Protein AF-A0A2E4PEF7-F1 (afdb_monomer_lite)

Sequence (106 aa):
MSSRTRKRKIFVLIFAGFYLLKIITAWASYLQNSYNLNNPLIPASLLDGIRDYTIFITGISVIAIVLALLYIITKRFFWLIAVLLVVTFIVLALKGNDIQYYYTRI

pLDDT: mean 81.66, std 11.47, range [47.28, 93.38]

Structure (mmCIF, N/CA/C/O backbone):
data_AF-A0A2E4PEF7-F1
#
_entry.id   AF-A0A2E4PEF7-F1
#
loop_
_atom_site.group_PDB
_atom_site.id
_atom_site.type_symbol
_atom_site.label_atom_id
_atom_site.label_alt_id
_atom_site.label_comp_id
_atom_site.label_asym_id
_atom_site.label_entity_id
_atom_site.label_seq_id
_atom_site.pdbx_PDB_ins_code
_atom_site.Cartn_x
_atom_site.Cartn_y
_atom_site.Cartn_z
_atom_site.occupancy
_atom_site.B_iso_or_equiv
_atom_site.auth_seq_id
_atom_site.auth_comp_id
_atom_site.auth_asym_id
_atom_site.auth_atom_id
_atom_site.pdbx_PDB_model_num
ATOM 1 N N . MET A 1 1 ? -12.876 6.950 25.459 1.00 60.22 1 MET A N 1
ATOM 2 C CA . MET A 1 1 ? -12.826 6.108 24.232 1.00 60.22 1 MET A CA 1
ATOM 3 C C . MET A 1 1 ? -12.669 4.652 24.653 1.00 60.22 1 MET A C 1
ATOM 5 O O . MET A 1 1 ? -11.763 4.383 25.428 1.00 60.22 1 MET A O 1
ATOM 9 N N . SER A 1 2 ? -13.548 3.735 24.223 1.00 74.38 2 SER A N 1
ATOM 10 C CA . SER A 1 2 ? -13.514 2.345 24.720 1.00 74.38 2 SER A CA 1
ATOM 11 C C . SER A 1 2 ? -12.243 1.602 24.281 1.00 74.38 2 SER A C 1
ATOM 13 O O . SER A 1 2 ? -11.695 1.873 23.204 1.00 74.38 2 SER A O 1
ATOM 15 N N . SER A 1 3 ? -11.775 0.649 25.098 1.00 81.12 3 SER A N 1
ATOM 16 C CA . SER A 1 3 ? -10.559 -0.132 24.808 1.00 81.12 3 SER A CA 1
ATOM 17 C C . SER A 1 3 ? -10.658 -0.880 23.469 1.00 81.12 3 SER A C 1
ATOM 19 O O . SER A 1 3 ? -9.680 -0.959 22.725 1.00 81.12 3 SER A O 1
ATOM 21 N N . ARG A 1 4 ? -11.863 -1.336 23.097 1.00 83.19 4 ARG A N 1
ATOM 22 C CA . ARG A 1 4 ? -12.158 -2.003 21.818 1.00 83.19 4 ARG A CA 1
ATOM 23 C C . ARG A 1 4 ? -11.902 -1.086 20.618 1.00 83.19 4 ARG A C 1
ATOM 25 O O . ARG A 1 4 ? -11.273 -1.513 19.653 1.00 83.19 4 ARG A O 1
ATOM 32 N N . THR A 1 5 ? -12.335 0.174 20.672 1.00 84.38 5 THR A N 1
ATOM 33 C CA . THR A 1 5 ? -12.116 1.139 19.577 1.00 84.38 5 THR A CA 1
ATOM 34 C C . THR A 1 5 ? -10.642 1.521 19.447 1.00 84.38 5 THR A C 1
ATOM 36 O O . THR A 1 5 ? -10.158 1.710 18.333 1.00 84.38 5 THR A O 1
ATOM 39 N N . ARG A 1 6 ? -9.902 1.583 20.564 1.00 86.31 6 ARG A N 1
ATOM 40 C CA . ARG A 1 6 ? -8.447 1.812 20.544 1.00 86.31 6 ARG A CA 1
ATOM 41 C C . ARG A 1 6 ? -7.713 0.666 19.836 1.00 86.31 6 ARG A C 1
ATOM 43 O O . ARG A 1 6 ? -6.951 0.935 18.913 1.00 86.31 6 ARG A O 1
ATOM 50 N N . LYS A 1 7 ? -8.007 -0.592 20.192 1.00 89.06 7 LYS A N 1
ATOM 51 C CA . LYS A 1 7 ? -7.415 -1.785 19.551 1.00 89.06 7 LYS A CA 1
ATOM 52 C C . LYS A 1 7 ? -7.661 -1.817 18.036 1.00 89.06 7 LYS A C 1
ATOM 54 O O . LYS A 1 7 ? -6.733 -2.028 17.266 1.00 89.06 7 LYS A O 1
ATOM 59 N N . ARG A 1 8 ? -8.895 -1.537 17.600 1.00 89.38 8 ARG A N 1
ATOM 60 C CA . ARG A 1 8 ? -9.262 -1.512 16.172 1.00 89.38 8 ARG A CA 1
ATOM 61 C C . ARG A 1 8 ? -8.535 -0.425 15.376 1.00 89.38 8 ARG A C 1
ATOM 63 O O . ARG A 1 8 ? -8.117 -0.674 14.254 1.00 89.38 8 ARG A O 1
ATOM 70 N N . LYS A 1 9 ? -8.358 0.769 15.950 1.00 87.19 9 LYS A N 1
ATOM 71 C CA . LYS A 1 9 ? -7.579 1.836 15.303 1.00 87.19 9 LYS A CA 1
ATOM 72 C C . LYS A 1 9 ? -6.105 1.475 15.157 1.00 87.19 9 LYS A C 1
ATOM 74 O O . LYS A 1 9 ? -5.545 1.720 14.099 1.00 87.19 9 LYS A O 1
ATOM 79 N N . ILE A 1 10 ? -5.509 0.879 16.191 1.00 90.50 10 ILE A N 1
ATOM 80 C CA . ILE A 1 10 ? -4.117 0.410 16.146 1.00 90.50 10 ILE A CA 1
ATOM 81 C C . ILE A 1 10 ? -3.946 -0.626 15.031 1.00 90.50 10 ILE A C 1
ATOM 83 O O . ILE A 1 10 ? -3.039 -0.491 14.223 1.00 90.50 10 ILE A O 1
ATOM 87 N N . PHE A 1 11 ? -4.857 -1.598 14.932 1.00 89.94 11 PHE A N 1
ATOM 88 C CA . PHE A 1 11 ? -4.848 -2.588 13.851 1.00 89.94 11 PHE A CA 1
ATOM 89 C C . PHE A 1 11 ? -4.826 -1.934 12.460 1.00 89.94 11 PHE A C 1
ATOM 91 O O . PHE A 1 11 ? -3.970 -2.248 11.639 1.00 89.94 11 PHE A O 1
ATOM 98 N N . VAL A 1 12 ? -5.733 -0.986 12.210 1.00 90.75 12 VAL A N 1
ATOM 99 C CA . VAL A 1 12 ? -5.827 -0.308 10.909 1.00 90.75 12 VAL A CA 1
ATOM 100 C C . VAL A 1 12 ? -4.599 0.563 10.620 1.00 90.75 12 VAL A C 1
ATOM 102 O O . VAL A 1 12 ? -4.131 0.596 9.486 1.00 90.75 12 VAL A O 1
ATOM 105 N N . LEU A 1 13 ? -4.036 1.220 11.639 1.00 90.31 13 LEU A N 1
ATOM 106 C CA . LEU A 1 13 ? -2.793 1.989 11.511 1.00 90.31 13 LEU A CA 1
ATOM 107 C C . LEU A 1 13 ? -1.592 1.102 11.170 1.00 90.31 13 LEU A C 1
ATOM 109 O O . LEU A 1 13 ? -0.793 1.475 10.317 1.00 90.31 13 LEU A O 1
ATOM 113 N N . ILE A 1 14 ? -1.484 -0.074 11.792 1.00 92.50 14 ILE A N 1
ATOM 114 C CA . ILE A 1 14 ? -0.428 -1.047 11.481 1.00 92.50 14 ILE A CA 1
ATOM 115 C C . ILE A 1 14 ? -0.538 -1.491 10.019 1.00 92.50 14 ILE A C 1
ATOM 117 O O . ILE A 1 14 ? 0.457 -1.479 9.299 1.00 92.50 14 ILE A O 1
ATOM 121 N N . PHE A 1 15 ? -1.748 -1.817 9.553 1.00 90.69 15 PHE A N 1
ATOM 122 C CA . PHE A 1 15 ? -1.972 -2.175 8.150 1.00 90.69 15 PHE A CA 1
ATOM 123 C C . PHE A 1 15 ? -1.603 -1.037 7.195 1.00 90.69 15 PHE A C 1
ATOM 125 O O . PHE A 1 15 ? -0.899 -1.276 6.217 1.00 90.69 15 PHE A O 1
ATOM 132 N N . ALA A 1 16 ? -2.009 0.200 7.488 1.00 91.06 16 ALA A N 1
ATOM 133 C CA . ALA A 1 16 ? -1.609 1.359 6.692 1.00 91.06 16 ALA A CA 1
ATOM 134 C C . ALA A 1 16 ? -0.079 1.514 6.635 1.00 91.06 16 ALA A C 1
ATOM 136 O O . ALA A 1 16 ? 0.468 1.749 5.561 1.00 91.06 16 ALA A O 1
ATOM 137 N N . GLY A 1 17 ? 0.613 1.307 7.762 1.00 90.44 17 GLY A N 1
ATOM 138 C CA . GLY A 1 17 ? 2.076 1.301 7.825 1.00 90.44 17 GLY A CA 1
ATOM 139 C C . GLY A 1 17 ? 2.709 0.232 6.930 1.00 90.44 17 GLY A C 1
ATOM 140 O O . GLY A 1 17 ? 3.641 0.535 6.189 1.00 90.44 17 GLY A O 1
ATOM 141 N N . PHE A 1 18 ? 2.168 -0.991 6.923 1.00 91.88 18 PHE A N 1
ATOM 142 C CA . PHE A 1 18 ? 2.630 -2.052 6.021 1.00 91.88 18 PHE A CA 1
ATOM 143 C C . PHE A 1 18 ? 2.456 -1.692 4.542 1.00 91.88 18 PHE A C 1
ATOM 145 O O . PHE A 1 18 ? 3.369 -1.918 3.747 1.00 91.88 18 PHE A O 1
ATOM 152 N N . TYR A 1 19 ? 1.317 -1.110 4.161 1.00 92.31 19 TYR A N 1
ATOM 153 C CA . TYR A 1 19 ? 1.094 -0.663 2.782 1.00 92.31 19 TYR A CA 1
ATOM 154 C C . TYR A 1 19 ? 2.037 0.469 2.379 1.00 92.31 19 TYR A C 1
ATOM 156 O O . TYR A 1 19 ? 2.544 0.479 1.260 1.00 92.31 19 TYR A O 1
ATOM 164 N N . LEU A 1 20 ? 2.334 1.382 3.300 1.00 91.81 20 LEU A N 1
ATOM 165 C CA . LEU A 1 20 ? 3.276 2.469 3.058 1.00 91.81 20 LEU A CA 1
ATOM 166 C C . LEU A 1 20 ? 4.708 1.938 2.868 1.00 91.81 20 LEU A C 1
ATOM 168 O O . LEU A 1 20 ? 5.391 2.324 1.922 1.00 91.81 20 LEU A O 1
ATOM 172 N N . LEU A 1 21 ? 5.122 0.965 3.687 1.00 91.12 21 LEU A N 1
ATOM 173 C CA . LEU A 1 21 ? 6.372 0.215 3.503 1.00 91.12 21 LEU A CA 1
ATOM 174 C C . LEU A 1 21 ? 6.426 -0.515 2.151 1.00 91.12 21 LEU A C 1
ATOM 176 O O . LEU A 1 21 ? 7.470 -0.507 1.498 1.00 91.12 21 LEU A O 1
ATOM 180 N N . LYS A 1 22 ? 5.317 -1.109 1.690 1.00 87.44 22 LYS A N 1
ATOM 181 C CA . LYS A 1 22 ? 5.252 -1.743 0.360 1.00 87.44 22 LYS A CA 1
ATOM 182 C C . LYS A 1 22 ? 5.474 -0.753 -0.781 1.00 87.44 22 LYS A C 1
ATOM 184 O O . LYS A 1 22 ? 6.187 -1.085 -1.721 1.00 87.44 22 LYS A O 1
ATOM 189 N N . ILE A 1 23 ? 4.914 0.453 -0.694 1.00 89.69 23 ILE A N 1
ATOM 190 C CA . ILE A 1 23 ? 5.149 1.501 -1.699 1.00 89.69 23 ILE A CA 1
ATOM 191 C C . ILE A 1 23 ? 6.634 1.871 -1.724 1.00 89.69 23 ILE A C 1
ATOM 193 O O . ILE A 1 23 ? 7.254 1.832 -2.784 1.00 89.69 23 ILE A O 1
ATOM 197 N N . ILE A 1 24 ? 7.219 2.174 -0.561 1.00 89.75 24 ILE A N 1
ATOM 198 C CA . ILE A 1 24 ? 8.630 2.579 -0.466 1.00 89.75 24 ILE A CA 1
ATOM 199 C C . ILE A 1 24 ? 9.545 1.492 -1.035 1.00 89.75 24 ILE A C 1
ATOM 201 O O . ILE A 1 24 ? 10.422 1.789 -1.839 1.00 89.75 24 ILE A O 1
ATOM 205 N N . THR A 1 25 ? 9.329 0.234 -0.652 1.00 87.56 25 THR A N 1
ATOM 206 C CA . THR A 1 25 ? 1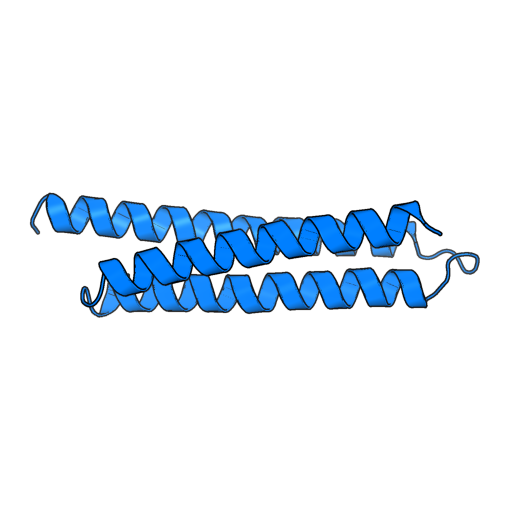0.156 -0.890 -1.119 1.00 87.56 25 THR A CA 1
ATOM 207 C C . THR A 1 25 ? 10.002 -1.151 -2.616 1.00 87.56 25 THR A C 1
ATOM 209 O O . THR A 1 25 ? 11.008 -1.381 -3.286 1.00 87.56 25 THR A O 1
ATOM 212 N N . ALA A 1 26 ? 8.788 -1.053 -3.167 1.00 86.50 26 ALA A N 1
ATOM 213 C CA . ALA A 1 26 ? 8.558 -1.199 -4.604 1.00 86.50 26 ALA A CA 1
ATOM 214 C C . ALA A 1 26 ? 9.280 -0.107 -5.409 1.00 86.50 26 ALA A C 1
ATOM 216 O O . ALA A 1 26 ? 9.998 -0.414 -6.358 1.00 86.50 26 ALA A O 1
ATOM 217 N N . TRP A 1 27 ? 9.165 1.158 -4.993 1.00 86.75 27 TRP A N 1
ATOM 218 C CA . TRP A 1 27 ? 9.841 2.268 -5.668 1.00 86.75 27 TRP A CA 1
ATOM 219 C C . TRP A 1 27 ? 11.357 2.253 -5.477 1.00 86.75 27 TRP A C 1
ATOM 221 O O . TRP A 1 27 ? 12.081 2.520 -6.432 1.00 86.75 27 TRP A O 1
ATOM 231 N N . ALA A 1 28 ? 11.856 1.896 -4.291 1.00 85.06 28 ALA A N 1
ATOM 232 C CA . ALA A 1 28 ? 13.289 1.722 -4.063 1.00 85.06 28 ALA A CA 1
ATOM 233 C C . ALA A 1 28 ? 13.865 0.630 -4.979 1.00 85.06 28 ALA A C 1
ATOM 235 O O . ALA A 1 28 ? 14.903 0.839 -5.605 1.00 85.06 28 ALA A O 1
ATOM 236 N N . SER A 1 29 ? 13.156 -0.496 -5.115 1.00 81.12 29 SER A N 1
ATOM 237 C CA . SER A 1 29 ? 13.544 -1.579 -6.020 1.00 81.12 29 SER A CA 1
ATOM 238 C C . SER A 1 29 ? 13.496 -1.146 -7.487 1.00 81.12 29 SER A C 1
ATOM 240 O O . SER A 1 29 ? 14.448 -1.404 -8.218 1.00 81.12 29 SER A O 1
ATOM 242 N N . TYR A 1 30 ? 12.445 -0.438 -7.916 1.00 82.00 30 TYR A N 1
ATOM 243 C CA . TYR A 1 30 ? 12.362 0.108 -9.273 1.00 82.00 30 TYR A CA 1
ATOM 244 C C . TYR A 1 30 ? 13.510 1.071 -9.572 1.00 82.00 30 TYR A C 1
ATOM 246 O O . TYR A 1 30 ? 14.166 0.920 -10.597 1.00 82.00 30 TYR A O 1
ATOM 254 N N . LEU A 1 31 ? 13.792 2.017 -8.673 1.00 81.94 31 LEU A N 1
ATOM 255 C CA . LEU A 1 31 ? 14.877 2.977 -8.850 1.00 81.94 31 LEU A CA 1
ATOM 256 C C . LEU A 1 31 ? 16.219 2.251 -8.955 1.00 81.94 31 LEU A C 1
ATOM 258 O O . LEU A 1 31 ? 16.916 2.427 -9.951 1.00 81.94 31 LEU A O 1
ATOM 262 N N . GLN A 1 32 ? 16.544 1.369 -8.008 1.00 78.56 32 GLN A N 1
ATOM 263 C CA . GLN A 1 32 ? 17.787 0.595 -8.034 1.00 78.56 32 GLN A CA 1
ATOM 264 C C . GLN A 1 32 ? 17.927 -0.239 -9.317 1.00 78.56 32 GLN A C 1
ATOM 266 O O . GLN A 1 32 ? 18.990 -0.236 -9.939 1.00 78.56 32 GLN A O 1
ATOM 271 N N . ASN A 1 33 ? 16.852 -0.904 -9.746 1.00 72.25 33 ASN A N 1
ATOM 272 C CA . ASN A 1 33 ? 16.835 -1.657 -10.995 1.00 72.25 33 ASN A CA 1
ATOM 273 C C . ASN A 1 33 ? 17.006 -0.728 -12.200 1.00 72.25 33 ASN A C 1
ATOM 275 O O . ASN A 1 33 ? 17.830 -1.008 -13.051 1.00 72.25 33 ASN A O 1
ATOM 279 N N . SER A 1 34 ? 16.319 0.409 -12.266 1.00 69.38 34 SER A N 1
ATOM 280 C CA . SER A 1 34 ? 16.448 1.353 -13.384 1.00 69.38 34 SER A CA 1
ATOM 281 C C . SER A 1 34 ? 17.841 1.979 -13.503 1.00 69.38 34 SER A C 1
ATOM 283 O O . SER A 1 34 ? 18.334 2.139 -14.616 1.00 69.38 34 SER A O 1
ATOM 285 N N . TYR A 1 35 ? 18.517 2.252 -12.382 1.00 66.88 35 TYR A N 1
ATOM 286 C CA . TYR A 1 35 ? 19.902 2.729 -12.387 1.00 66.88 35 TYR A CA 1
ATOM 287 C C . TYR A 1 35 ? 20.885 1.648 -12.856 1.00 66.88 35 TYR A C 1
ATOM 289 O O . TYR A 1 35 ? 21.799 1.950 -13.619 1.00 66.88 35 TYR A O 1
ATOM 297 N N . ASN A 1 36 ? 20.677 0.391 -12.451 1.00 64.31 36 ASN A N 1
ATOM 298 C CA . ASN A 1 36 ? 21.527 -0.737 -12.850 1.00 64.31 36 ASN A CA 1
ATOM 299 C C . ASN A 1 36 ? 21.230 -1.259 -14.268 1.00 64.31 36 ASN A C 1
ATOM 301 O O . ASN A 1 36 ? 22.120 -1.799 -14.921 1.00 64.31 36 ASN A O 1
ATOM 305 N N . LEU A 1 37 ? 19.993 -1.110 -14.749 1.00 58.69 37 LEU A N 1
ATOM 306 C CA . LEU A 1 37 ? 19.525 -1.598 -16.050 1.00 58.69 37 LEU A CA 1
ATOM 307 C C . LEU A 1 37 ? 19.648 -0.545 -17.160 1.00 58.69 37 LEU A C 1
ATOM 309 O O . LEU A 1 37 ? 19.166 -0.769 -18.268 1.00 58.69 37 LEU A O 1
ATOM 313 N N . ASN A 1 38 ? 20.317 0.582 -16.898 1.00 59.59 38 ASN A N 1
ATOM 314 C CA . ASN A 1 38 ? 20.605 1.628 -17.883 1.00 59.59 38 ASN A CA 1
ATOM 315 C C . ASN A 1 38 ? 2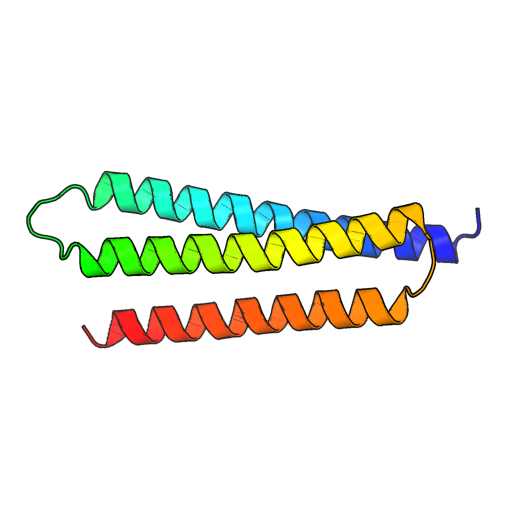1.735 1.192 -18.844 1.00 59.59 38 ASN A C 1
ATOM 317 O O . ASN A 1 38 ? 22.714 1.901 -19.073 1.00 59.59 38 ASN A O 1
ATOM 321 N N . ASN A 1 39 ? 21.625 -0.036 -19.347 1.00 63.41 39 ASN A N 1
ATOM 322 C CA . ASN A 1 39 ? 22.536 -0.679 -20.273 1.00 63.41 39 ASN A CA 1
ATOM 323 C C . ASN A 1 39 ? 21.759 -0.945 -21.574 1.00 63.41 39 ASN A C 1
ATOM 325 O O . ASN A 1 39 ? 20.723 -1.610 -21.524 1.00 63.41 39 ASN A O 1
ATOM 329 N N . PRO A 1 40 ? 22.242 -0.474 -22.738 1.00 64.56 40 PRO A N 1
ATOM 330 C CA . PRO A 1 40 ? 21.564 -0.652 -24.026 1.00 64.56 40 PRO A CA 1
ATOM 331 C C . PRO A 1 40 ? 21.367 -2.120 -24.445 1.00 64.56 40 PRO A C 1
ATOM 333 O O . PRO A 1 40 ? 20.621 -2.388 -25.381 1.00 64.56 40 PRO A O 1
ATOM 336 N N . LEU A 1 41 ? 22.013 -3.074 -23.765 1.00 67.12 41 LEU A N 1
ATOM 337 C CA . LEU A 1 41 ? 21.848 -4.512 -23.996 1.00 67.12 41 LEU A CA 1
ATOM 338 C C . LEU A 1 41 ? 20.592 -5.109 -23.335 1.00 67.12 41 LEU A C 1
ATOM 340 O O . LEU A 1 41 ? 20.269 -6.268 -23.594 1.00 67.12 41 LEU A O 1
ATOM 344 N N . ILE A 1 42 ? 19.893 -4.362 -22.476 1.00 66.25 42 ILE A N 1
ATOM 345 C CA . ILE A 1 42 ? 18.730 -4.866 -21.738 1.00 66.25 42 ILE A CA 1
ATOM 346 C C . ILE A 1 42 ? 17.437 -4.457 -22.455 1.00 66.25 42 ILE A C 1
ATOM 348 O O . ILE A 1 42 ? 17.236 -3.270 -22.716 1.00 66.25 42 ILE A O 1
ATOM 352 N N . PRO A 1 43 ? 16.529 -5.407 -22.753 1.00 71.56 43 PRO A N 1
ATOM 353 C CA . PRO A 1 43 ? 15.249 -5.106 -23.382 1.00 71.56 43 PRO A CA 1
ATOM 354 C C . PRO A 1 43 ? 14.439 -4.075 -22.586 1.00 71.56 43 PRO A C 1
ATOM 356 O O . PRO A 1 43 ? 14.117 -4.297 -21.417 1.00 71.56 43 PRO A O 1
ATOM 359 N N . ALA A 1 44 ? 14.028 -2.985 -23.241 1.00 73.19 44 ALA A N 1
ATOM 360 C CA . ALA A 1 44 ? 13.161 -1.963 -22.645 1.00 73.19 44 ALA A CA 1
ATOM 361 C C . ALA A 1 44 ? 11.840 -2.547 -22.097 1.00 73.19 44 ALA A C 1
ATOM 363 O O . ALA A 1 44 ? 11.323 -2.075 -21.087 1.00 73.19 44 ALA A O 1
ATOM 364 N N . SER A 1 45 ? 11.357 -3.645 -22.691 1.00 74.75 45 SER A N 1
ATOM 365 C CA . SER A 1 45 ? 10.173 -4.385 -22.240 1.00 74.75 45 SER A CA 1
ATOM 366 C C . SER A 1 45 ? 10.293 -4.940 -20.816 1.00 74.75 45 SER A C 1
ATOM 368 O O . SER A 1 45 ? 9.287 -5.026 -20.111 1.00 74.75 45 SER A O 1
ATOM 370 N N . LEU A 1 46 ? 11.502 -5.285 -20.353 1.00 71.31 46 LEU A N 1
ATOM 371 C CA . LEU A 1 46 ? 11.720 -5.709 -18.966 1.00 71.31 46 LEU A CA 1
ATOM 372 C C . LEU A 1 46 ? 11.568 -4.526 -18.006 1.00 71.31 46 LEU A C 1
ATOM 374 O O . LEU A 1 46 ? 10.964 -4.680 -16.945 1.00 71.31 46 LEU A O 1
ATOM 378 N N . LEU A 1 47 ? 12.077 -3.350 -18.384 1.00 75.06 47 LEU A N 1
ATOM 379 C CA . LEU A 1 47 ? 11.978 -2.134 -17.578 1.00 75.06 47 LEU A CA 1
ATOM 380 C C . LEU A 1 47 ? 10.524 -1.654 -17.467 1.00 75.06 47 LEU A C 1
ATOM 382 O O . LEU A 1 47 ? 10.070 -1.313 -16.372 1.00 75.06 47 LEU A O 1
ATOM 386 N N . ASP A 1 48 ? 9.783 -1.698 -18.577 1.00 78.62 48 ASP A N 1
ATOM 387 C CA . ASP A 1 48 ? 8.350 -1.398 -18.609 1.00 78.62 48 ASP A CA 1
ATOM 388 C C . ASP A 1 48 ? 7.550 -2.383 -17.739 1.00 78.62 48 ASP A C 1
ATOM 390 O O . ASP A 1 48 ? 6.707 -1.955 -16.954 1.00 78.62 48 ASP A O 1
ATOM 394 N N . GLY A 1 49 ? 7.883 -3.681 -17.762 1.00 75.88 49 GLY A N 1
ATOM 395 C CA . GLY A 1 49 ? 7.259 -4.680 -16.886 1.00 75.88 49 GLY A CA 1
ATOM 396 C C . GLY A 1 49 ? 7.466 -4.407 -15.387 1.00 75.88 49 GLY A C 1
ATOM 397 O O . GLY A 1 49 ? 6.516 -4.495 -14.602 1.00 75.88 49 GLY A O 1
ATOM 398 N N . ILE A 1 50 ? 8.681 -4.017 -14.973 1.00 78.38 50 ILE A N 1
ATOM 399 C CA . ILE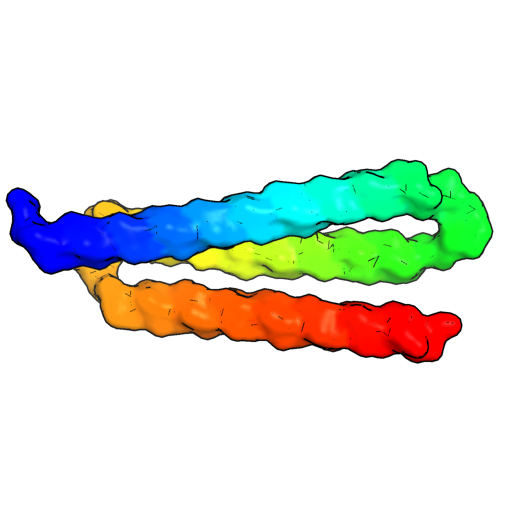 A 1 50 ? 8.966 -3.630 -13.574 1.00 78.38 50 ILE A CA 1
ATOM 400 C C . ILE A 1 50 ? 8.215 -2.340 -13.212 1.00 78.38 50 ILE A C 1
ATOM 402 O O . ILE A 1 50 ? 7.688 -2.219 -12.097 1.00 78.38 50 ILE A O 1
ATOM 406 N N . ARG A 1 51 ? 8.145 -1.376 -14.139 1.00 82.00 51 ARG A N 1
ATOM 407 C CA . ARG A 1 51 ? 7.426 -0.112 -13.931 1.00 82.00 51 ARG A CA 1
ATOM 408 C C . ARG A 1 51 ? 5.936 -0.359 -13.719 1.00 82.00 51 ARG A C 1
ATOM 410 O O . ARG A 1 51 ? 5.381 0.105 -12.723 1.00 82.00 51 ARG A O 1
ATOM 417 N N . ASP A 1 52 ? 5.303 -1.118 -14.606 1.00 84.12 52 ASP A N 1
ATOM 418 C CA . ASP A 1 52 ? 3.866 -1.394 -14.557 1.00 84.12 52 ASP A CA 1
ATOM 419 C C . ASP A 1 52 ? 3.492 -2.164 -13.285 1.00 84.12 52 ASP A C 1
ATOM 421 O O . ASP A 1 52 ? 2.489 -1.859 -12.632 1.00 84.12 52 ASP A O 1
ATOM 425 N N . TYR A 1 53 ? 4.348 -3.095 -12.853 1.00 83.81 53 TYR A N 1
ATOM 426 C CA . TYR A 1 53 ? 4.197 -3.753 -11.558 1.00 83.81 53 TYR A CA 1
ATOM 427 C C . TYR A 1 53 ? 4.287 -2.781 -10.379 1.00 83.81 53 TYR A C 1
ATOM 429 O O . TYR A 1 53 ? 3.436 -2.807 -9.486 1.00 83.81 53 TYR A O 1
ATOM 437 N N . THR A 1 54 ? 5.292 -1.905 -10.375 1.00 87.12 54 THR A N 1
ATOM 438 C CA . THR A 1 54 ? 5.482 -0.899 -9.318 1.00 87.12 54 THR A CA 1
ATOM 439 C C . THR A 1 54 ? 4.274 0.033 -9.217 1.00 87.12 54 THR A C 1
ATOM 441 O O . THR A 1 54 ? 3.784 0.305 -8.114 1.00 87.12 54 THR A O 1
ATOM 444 N N . ILE A 1 55 ? 3.738 0.471 -10.360 1.00 88.50 55 ILE A N 1
ATOM 445 C CA . ILE A 1 55 ? 2.524 1.294 -10.437 1.00 88.50 55 ILE A CA 1
ATOM 446 C C . ILE A 1 55 ? 1.318 0.525 -9.888 1.00 88.50 55 ILE A C 1
ATOM 448 O O . ILE A 1 55 ? 0.583 1.060 -9.055 1.00 88.50 55 ILE A O 1
ATOM 452 N N . PHE A 1 56 ? 1.136 -0.737 -10.282 1.00 88.62 56 PHE A N 1
ATOM 453 C CA . PHE A 1 56 ? 0.035 -1.577 -9.806 1.00 88.62 56 PHE A CA 1
ATOM 454 C C . PHE A 1 56 ? 0.064 -1.778 -8.283 1.00 88.62 56 PHE A C 1
ATOM 456 O O . PHE A 1 56 ? -0.948 -1.558 -7.607 1.00 88.62 56 PHE A O 1
ATOM 463 N N . ILE A 1 57 ? 1.229 -2.132 -7.721 1.00 88.38 57 ILE A N 1
ATOM 464 C CA . ILE A 1 57 ? 1.405 -2.262 -6.266 1.00 88.38 57 ILE A CA 1
ATOM 465 C C . ILE A 1 57 ? 1.071 -0.951 -5.567 1.00 88.38 57 ILE A C 1
ATOM 467 O O . ILE A 1 57 ? 0.374 -0.955 -4.546 1.00 88.38 57 ILE A O 1
ATOM 471 N N . THR A 1 58 ? 1.566 0.161 -6.108 1.00 91.06 58 THR A N 1
ATOM 472 C CA . THR A 1 58 ? 1.337 1.487 -5.540 1.00 91.06 58 THR A CA 1
ATOM 473 C C . THR A 1 58 ? -0.150 1.816 -5.525 1.00 91.06 58 THR A C 1
ATOM 475 O O . THR A 1 58 ? -0.672 2.185 -4.475 1.00 91.06 58 THR A O 1
ATOM 478 N N . GLY A 1 59 ? -0.858 1.601 -6.637 1.00 90.81 59 GLY A N 1
ATOM 479 C CA . GLY A 1 59 ? -2.292 1.869 -6.747 1.00 90.81 59 GLY A CA 1
ATOM 480 C C . GLY A 1 59 ? -3.122 1.113 -5.707 1.00 90.81 59 GLY A C 1
ATOM 481 O O . GLY A 1 59 ? -3.890 1.725 -4.962 1.00 90.81 59 GLY A O 1
ATOM 482 N N . ILE A 1 60 ? -2.920 -0.203 -5.581 1.00 91.88 60 ILE A N 1
ATOM 483 C CA . ILE A 1 60 ? -3.640 -1.012 -4.581 1.00 91.88 60 ILE A CA 1
ATOM 484 C C . ILE A 1 60 ? -3.280 -0.584 -3.154 1.00 91.88 60 ILE A C 1
ATOM 486 O O . ILE A 1 60 ? -4.156 -0.489 -2.292 1.00 91.88 60 ILE A O 1
ATOM 490 N N . SER A 1 61 ? -2.003 -0.298 -2.899 1.00 91.81 61 SER A N 1
ATOM 491 C CA . SER A 1 61 ? -1.540 0.119 -1.571 1.00 91.81 61 SER A CA 1
ATOM 492 C C . SER A 1 61 ? -2.128 1.472 -1.161 1.00 91.81 61 SER A C 1
ATOM 494 O O . SER A 1 61 ? -2.530 1.641 -0.010 1.00 91.81 61 SER A O 1
ATOM 496 N N . VAL A 1 62 ? -2.264 2.413 -2.100 1.00 93.38 62 VAL A N 1
ATOM 497 C CA . VAL A 1 62 ? -2.937 3.700 -1.869 1.00 93.38 62 VAL A CA 1
ATOM 498 C C . VAL A 1 62 ? -4.414 3.494 -1.535 1.00 93.38 62 VAL A C 1
ATOM 500 O O . VAL A 1 62 ? -4.891 4.065 -0.555 1.00 93.38 62 VAL A O 1
ATOM 503 N N . ILE A 1 63 ? -5.131 2.637 -2.270 1.00 92.50 63 ILE A N 1
ATOM 504 C CA . ILE A 1 63 ? -6.538 2.312 -1.967 1.00 92.50 63 ILE A CA 1
ATOM 505 C C . ILE A 1 63 ? -6.669 1.754 -0.544 1.00 92.50 63 ILE A C 1
ATOM 507 O O . ILE A 1 63 ? -7.540 2.183 0.217 1.00 92.50 63 ILE A O 1
ATOM 511 N N . ALA A 1 64 ? -5.779 0.843 -0.148 1.00 91.44 64 ALA A N 1
ATOM 512 C CA . ALA A 1 64 ? -5.773 0.278 1.196 1.00 91.44 64 ALA A CA 1
ATOM 513 C C . ALA A 1 64 ? -5.517 1.342 2.285 1.00 91.44 64 ALA A C 1
ATOM 515 O O . ALA A 1 64 ? -6.196 1.350 3.315 1.00 91.44 64 ALA A O 1
ATOM 516 N N . ILE A 1 65 ? -4.602 2.287 2.047 1.00 92.12 65 ILE A N 1
ATOM 517 C CA . ILE A 1 65 ? -4.352 3.419 2.956 1.00 92.12 65 ILE A CA 1
ATOM 518 C C . ILE A 1 65 ? -5.587 4.326 3.054 1.00 92.12 65 ILE A C 1
ATOM 520 O O . ILE A 1 65 ? -5.970 4.724 4.156 1.00 92.12 65 ILE A O 1
ATOM 524 N N . VAL A 1 66 ? -6.262 4.616 1.940 1.00 93.06 66 VAL A N 1
ATOM 525 C CA . VAL A 1 66 ? -7.496 5.420 1.938 1.00 93.06 66 VAL A CA 1
ATOM 526 C C . VAL A 1 66 ? -8.607 4.726 2.731 1.00 93.06 66 VAL A C 1
ATOM 528 O O . VAL A 1 66 ? -9.263 5.367 3.553 1.00 93.06 66 VAL A O 1
ATOM 531 N N . LEU A 1 67 ? -8.783 3.411 2.569 1.00 91.19 67 LEU A N 1
ATOM 532 C CA . LEU A 1 67 ? -9.732 2.621 3.367 1.00 91.19 67 LEU A CA 1
ATOM 533 C C . LEU A 1 67 ? -9.393 2.657 4.865 1.00 91.19 67 LEU A C 1
ATOM 535 O O . LEU A 1 67 ? -10.285 2.776 5.712 1.00 91.19 67 LEU A O 1
ATOM 539 N N . ALA A 1 68 ? -8.105 2.603 5.202 1.00 90.00 68 ALA A N 1
ATOM 540 C CA . ALA A 1 68 ? -7.639 2.731 6.574 1.00 90.00 68 ALA A CA 1
ATOM 541 C C . ALA A 1 68 ? -7.965 4.116 7.170 1.00 90.00 68 ALA A C 1
ATOM 543 O O . ALA A 1 68 ? -8.488 4.208 8.287 1.00 90.00 68 ALA A O 1
ATOM 544 N N . LEU A 1 69 ? -7.738 5.195 6.415 1.00 90.38 69 LEU A N 1
ATOM 545 C CA . LEU A 1 69 ? -8.096 6.562 6.812 1.00 90.38 69 LEU A CA 1
ATOM 546 C C . LEU A 1 69 ? -9.613 6.737 6.970 1.00 90.38 69 LEU A C 1
ATOM 548 O O . LEU A 1 69 ? -10.066 7.308 7.967 1.00 90.38 69 LEU A O 1
ATOM 552 N N . LEU A 1 70 ? -10.405 6.176 6.051 1.00 90.06 70 LEU A N 1
ATOM 553 C CA . LEU A 1 70 ? -11.868 6.184 6.117 1.00 90.06 70 LEU A CA 1
ATOM 554 C C . LEU A 1 70 ? -12.366 5.577 7.435 1.00 90.06 70 LEU A C 1
ATOM 556 O O . LEU A 1 70 ? -13.254 6.143 8.082 1.00 90.06 70 LEU A O 1
ATOM 560 N N . TYR A 1 71 ? -11.771 4.464 7.881 1.00 90.75 71 TYR A N 1
ATOM 561 C CA . TYR A 1 71 ? -12.088 3.882 9.186 1.00 90.75 71 TYR A CA 1
ATOM 562 C C . TYR A 1 71 ? -11.737 4.822 10.345 1.00 90.75 71 TYR A C 1
ATOM 564 O O . TYR A 1 71 ? -12.524 4.973 11.282 1.00 90.75 71 TYR A O 1
ATOM 572 N N . ILE A 1 72 ? -10.558 5.448 10.313 1.00 88.31 72 ILE A N 1
ATOM 573 C CA . ILE A 1 72 ? -10.081 6.317 11.400 1.00 88.31 72 ILE A CA 1
ATOM 574 C C . ILE A 1 72 ? -11.032 7.503 11.615 1.00 88.31 72 ILE A C 1
ATOM 576 O O . ILE A 1 72 ? -11.314 7.847 12.776 1.00 88.31 72 ILE A O 1
ATOM 580 N N . ILE A 1 73 ? -11.539 8.070 10.516 1.00 88.25 73 ILE A N 1
ATOM 581 C CA . ILE A 1 73 ? -12.464 9.209 10.490 1.00 88.25 73 ILE A CA 1
ATOM 582 C C . ILE A 1 73 ? -13.875 8.766 10.893 1.00 88.25 73 ILE A C 1
ATOM 584 O O . ILE A 1 73 ? -14.416 9.238 11.894 1.00 88.25 73 ILE A O 1
ATOM 588 N N . THR A 1 74 ? -14.463 7.823 10.152 1.00 89.25 74 THR A N 1
ATOM 589 C CA . THR A 1 74 ? -15.884 7.459 10.308 1.00 89.25 74 THR A CA 1
ATOM 590 C C . THR A 1 74 ? -16.143 6.542 11.501 1.00 89.25 74 THR A C 1
ATOM 592 O O . THR A 1 74 ? -17.243 6.541 12.054 1.00 89.25 74 THR A O 1
ATOM 595 N N . LYS A 1 75 ? -15.147 5.742 11.911 1.00 85.50 75 LYS A N 1
ATOM 596 C CA . LYS A 1 75 ? -15.233 4.690 12.945 1.00 85.50 75 LYS A CA 1
ATOM 597 C C . LYS A 1 75 ? -16.326 3.643 12.674 1.00 85.50 75 LYS A C 1
ATOM 599 O O . LYS A 1 75 ? -16.687 2.890 13.583 1.00 85.50 75 LYS A O 1
ATOM 604 N N . ARG A 1 76 ? -16.841 3.5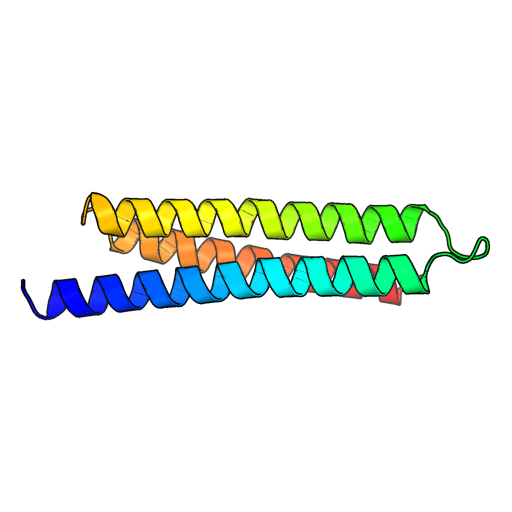76 11.443 1.00 85.69 76 ARG A N 1
ATOM 605 C CA . ARG A 1 76 ? -17.880 2.638 10.993 1.00 85.69 76 ARG A CA 1
ATOM 606 C C . ARG A 1 76 ? -17.265 1.531 10.134 1.00 85.69 76 ARG A C 1
ATOM 608 O O . ARG A 1 76 ? -16.110 1.616 9.739 1.00 85.69 76 ARG A O 1
ATOM 615 N N . PHE A 1 77 ? -18.030 0.462 9.907 1.00 87.81 77 PHE A N 1
ATOM 616 C CA . PHE A 1 77 ? -17.689 -0.613 8.961 1.00 87.81 77 PHE A CA 1
ATOM 617 C C . PHE A 1 77 ? -16.333 -1.307 9.189 1.00 87.81 77 PHE A C 1
ATOM 619 O O . PHE A 1 77 ? -15.722 -1.791 8.244 1.00 87.81 77 PHE A O 1
ATOM 626 N N . PHE A 1 78 ? -15.870 -1.406 10.444 1.00 88.75 78 PHE A N 1
ATOM 627 C CA . PHE A 1 78 ? -14.567 -2.008 10.772 1.00 88.75 78 PHE A CA 1
ATOM 628 C C . PHE A 1 78 ? -14.346 -3.374 10.108 1.00 88.75 78 PHE A C 1
ATOM 630 O O . PHE A 1 78 ? -13.297 -3.598 9.524 1.00 88.75 78 PHE A O 1
ATOM 637 N N . TRP A 1 79 ? -15.333 -4.272 10.190 1.00 88.75 79 TRP A N 1
ATOM 638 C CA . TRP A 1 79 ? -15.217 -5.620 9.633 1.00 88.75 79 TRP A CA 1
ATOM 639 C C . TRP A 1 79 ? -15.094 -5.618 8.110 1.00 88.75 79 TRP A C 1
ATOM 641 O O . TRP A 1 79 ? -14.245 -6.324 7.582 1.00 88.75 79 TRP A O 1
ATOM 651 N N . LEU A 1 80 ? -15.869 -4.778 7.417 1.00 89.44 80 LEU A N 1
ATOM 652 C CA . LEU A 1 80 ? -15.773 -4.621 5.965 1.00 89.44 80 LEU A CA 1
ATOM 653 C C . LEU A 1 80 ? -14.378 -4.123 5.565 1.00 89.44 80 LEU A C 1
ATOM 655 O O . LEU A 1 80 ? -13.741 -4.694 4.688 1.00 89.44 80 LEU A O 1
ATOM 659 N N . ILE A 1 81 ? -13.881 -3.092 6.254 1.00 90.44 81 ILE A N 1
ATOM 660 C CA . ILE A 1 81 ? -12.563 -2.508 5.983 1.00 90.44 81 ILE A CA 1
ATOM 661 C C . ILE A 1 81 ? -11.454 -3.520 6.283 1.00 90.44 81 ILE A C 1
ATOM 663 O O . ILE A 1 81 ? -10.528 -3.651 5.493 1.00 90.44 81 ILE A O 1
ATOM 667 N N . ALA A 1 82 ? -11.559 -4.283 7.372 1.00 89.25 82 ALA A N 1
ATOM 668 C CA . ALA A 1 82 ? -10.596 -5.330 7.698 1.00 89.25 82 ALA A CA 1
ATOM 669 C C . ALA A 1 82 ? -10.545 -6.425 6.620 1.00 89.25 82 ALA A C 1
ATOM 671 O O . ALA A 1 82 ? -9.455 -6.810 6.209 1.00 89.25 82 ALA A O 1
ATOM 672 N N . VAL A 1 83 ? -11.700 -6.884 6.124 1.00 92.75 83 VAL A N 1
ATOM 673 C CA . VAL A 1 83 ? -11.759 -7.867 5.029 1.00 92.75 83 VAL A CA 1
ATOM 674 C C . VAL A 1 83 ? -11.125 -7.299 3.762 1.00 92.75 83 VAL A C 1
ATOM 676 O O . VAL A 1 83 ? -10.273 -7.956 3.172 1.00 92.75 83 VAL A O 1
ATOM 679 N N . LEU A 1 84 ? -11.467 -6.065 3.377 1.00 92.00 84 LEU A N 1
ATOM 680 C CA . LEU A 1 84 ? -10.880 -5.421 2.198 1.00 92.00 84 LEU A CA 1
ATOM 681 C C . LEU A 1 84 ? -9.357 -5.283 2.317 1.00 92.00 84 LEU A C 1
ATOM 683 O O . LEU A 1 84 ? -8.655 -5.612 1.368 1.00 92.00 84 LEU A O 1
ATOM 687 N N . LEU A 1 85 ? -8.845 -4.883 3.487 1.00 90.69 85 LEU A N 1
ATOM 688 C CA . LEU A 1 85 ? -7.403 -4.784 3.748 1.00 90.69 85 LEU A CA 1
ATOM 689 C C . LEU A 1 85 ? -6.685 -6.135 3.648 1.00 90.69 85 LEU A C 1
ATOM 691 O O . LEU A 1 85 ? -5.526 -6.175 3.241 1.00 90.69 85 LEU A O 1
ATOM 695 N N . VAL A 1 86 ? -7.337 -7.234 4.029 1.00 90.56 86 VAL A N 1
ATOM 696 C CA . VAL A 1 86 ? -6.775 -8.585 3.877 1.00 90.56 86 VAL A CA 1
ATOM 697 C C . VAL A 1 86 ? -6.819 -9.023 2.413 1.00 90.56 86 VAL A C 1
ATOM 699 O O . VAL A 1 86 ? -5.828 -9.541 1.905 1.00 90.56 86 VAL A O 1
ATOM 702 N N . VAL A 1 87 ? -7.922 -8.766 1.706 1.00 91.81 87 VAL A N 1
ATOM 703 C CA . VAL A 1 87 ? -8.058 -9.097 0.278 1.00 91.81 87 VAL A CA 1
ATOM 704 C C . VAL A 1 87 ? -6.999 -8.373 -0.551 1.00 91.81 87 VAL A C 1
ATOM 706 O O . VAL A 1 87 ? -6.304 -9.014 -1.338 1.00 91.81 87 VAL A O 1
ATOM 709 N N . THR A 1 88 ? -6.799 -7.070 -0.340 1.00 88.94 88 THR A N 1
ATOM 710 C CA . THR A 1 88 ? -5.752 -6.316 -1.046 1.00 88.94 88 THR A CA 1
ATOM 711 C C . THR A 1 88 ? -4.357 -6.861 -0.742 1.00 88.94 88 THR A C 1
ATOM 713 O O . THR A 1 88 ? -3.502 -6.884 -1.623 1.00 88.94 88 THR A O 1
ATOM 716 N N . PHE A 1 89 ? -4.130 -7.373 0.471 1.00 85.94 89 PHE A N 1
ATOM 717 C CA . PHE A 1 89 ? -2.852 -7.976 0.843 1.00 85.94 89 PHE A CA 1
ATOM 718 C C . PHE A 1 89 ? -2.595 -9.277 0.070 1.00 85.94 89 PHE A C 1
ATOM 720 O O . PHE A 1 89 ? -1.498 -9.473 -0.453 1.00 85.94 89 PHE A O 1
ATOM 727 N N . ILE A 1 90 ? -3.616 -10.132 -0.051 1.00 87.50 90 ILE A N 1
ATOM 728 C CA . ILE A 1 90 ? -3.550 -11.395 -0.802 1.00 87.50 90 ILE A CA 1
ATOM 729 C C . ILE A 1 90 ? -3.338 -11.130 -2.295 1.00 87.50 90 ILE A C 1
ATOM 731 O O . ILE A 1 90 ? -2.458 -11.740 -2.897 1.00 87.50 90 ILE A O 1
ATOM 735 N N . VAL A 1 91 ? -4.084 -10.192 -2.888 1.00 87.06 91 VAL A N 1
ATOM 736 C CA . VAL A 1 91 ? -3.941 -9.835 -4.313 1.00 87.06 91 VAL A CA 1
ATOM 737 C C . VAL A 1 91 ? -2.512 -9.390 -4.628 1.00 87.06 91 VAL A C 1
ATOM 739 O O . VAL A 1 91 ? -1.922 -9.836 -5.612 1.00 87.06 91 VAL A O 1
ATOM 742 N N . LEU A 1 92 ? -1.922 -8.560 -3.765 1.00 84.12 92 LEU A N 1
ATOM 743 C CA . LEU A 1 92 ? -0.529 -8.140 -3.914 1.00 84.12 92 LEU A CA 1
ATOM 744 C C . LEU A 1 92 ? 0.462 -9.301 -3.771 1.00 84.12 92 LEU A C 1
ATOM 746 O O . LEU A 1 92 ? 1.496 -9.291 -4.433 1.00 84.12 92 LEU A O 1
ATOM 750 N N . ALA A 1 93 ? 0.180 -10.276 -2.904 1.00 81.00 93 ALA A N 1
ATOM 751 C CA . ALA A 1 93 ? 1.031 -11.451 -2.734 1.00 81.00 93 ALA A CA 1
ATOM 752 C C . ALA A 1 93 ? 0.998 -12.359 -3.974 1.00 81.00 93 ALA A C 1
ATOM 754 O O . ALA A 1 93 ? 2.047 -12.787 -4.446 1.00 81.00 93 ALA A O 1
ATOM 755 N N . LEU A 1 94 ? -0.189 -12.588 -4.544 1.00 83.94 94 LEU A N 1
ATOM 756 C CA . LEU A 1 94 ? -0.358 -13.397 -5.754 1.00 83.94 94 LEU A CA 1
ATOM 757 C C . LEU A 1 94 ? 0.343 -12.766 -6.963 1.00 83.94 94 LEU A C 1
ATOM 759 O O . LEU A 1 94 ? 1.066 -13.455 -7.679 1.00 83.94 94 LEU A O 1
ATOM 763 N N . LYS A 1 95 ? 0.216 -11.445 -7.146 1.00 78.12 95 LYS A N 1
ATOM 764 C CA . LYS A 1 95 ? 0.843 -10.757 -8.284 1.00 78.12 95 LYS A CA 1
ATOM 765 C C . LYS A 1 95 ? 2.375 -10.794 -8.244 1.00 78.12 95 LYS A C 1
ATOM 767 O O . LYS A 1 95 ? 3.008 -10.818 -9.296 1.00 78.12 95 LYS A O 1
ATOM 772 N N . GLY A 1 96 ? 2.969 -10.816 -7.048 1.00 67.94 96 GLY A N 1
ATOM 773 C CA . GLY A 1 96 ? 4.418 -10.963 -6.891 1.00 67.94 96 GLY A CA 1
ATOM 774 C C . GLY A 1 96 ? 4.941 -12.310 -7.399 1.00 67.94 96 GLY A C 1
ATOM 775 O O . GLY A 1 96 ? 6.006 -12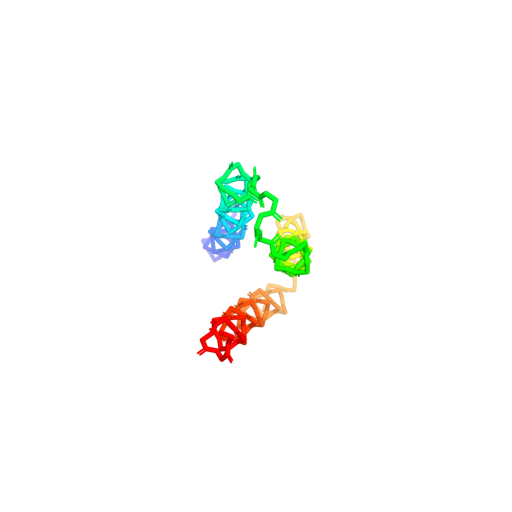.355 -8.013 1.00 67.94 96 GLY A O 1
ATOM 776 N N . ASN A 1 97 ? 4.165 -13.384 -7.220 1.00 66.06 97 ASN A N 1
ATOM 777 C CA . ASN A 1 97 ? 4.529 -14.717 -7.704 1.00 66.06 97 ASN A CA 1
ATOM 778 C C . ASN A 1 97 ? 4.459 -14.812 -9.231 1.00 66.06 97 ASN A C 1
ATOM 780 O O . ASN A 1 97 ? 5.364 -15.379 -9.840 1.00 66.06 97 ASN A O 1
ATOM 784 N N . ASP A 1 98 ? 3.434 -14.216 -9.852 1.00 65.25 98 ASP A N 1
ATOM 785 C CA . ASP A 1 98 ? 3.305 -14.204 -11.316 1.00 65.25 98 ASP A CA 1
ATOM 786 C C . ASP A 1 98 ? 4.541 -13.585 -11.970 1.00 65.25 98 ASP A C 1
ATOM 788 O O . ASP A 1 98 ? 5.055 -14.083 -12.965 1.00 65.25 98 ASP A O 1
ATOM 792 N N . ILE A 1 99 ? 5.055 -12.503 -11.395 1.00 62.50 99 ILE A N 1
ATOM 793 C CA . ILE A 1 99 ? 6.174 -11.764 -11.973 1.00 62.50 99 ILE A CA 1
ATOM 794 C C . ILE A 1 99 ? 7.490 -12.521 -11.824 1.00 62.50 99 ILE A C 1
ATOM 796 O O . ILE A 1 99 ? 8.245 -12.602 -12.790 1.00 62.50 99 ILE A O 1
ATOM 800 N N . GLN A 1 100 ? 7.743 -13.154 -10.674 1.00 60.34 100 GLN A N 1
ATOM 801 C CA . GLN A 1 100 ? 8.893 -14.056 -10.548 1.00 60.34 100 GLN A CA 1
ATOM 802 C C . GLN A 1 100 ? 8.828 -15.218 -11.543 1.00 60.34 100 GLN A C 1
ATOM 804 O O . GLN A 1 100 ? 9.856 -15.600 -12.102 1.00 60.34 100 GLN A O 1
ATOM 809 N N . TYR A 1 101 ? 7.627 -15.736 -11.803 1.00 59.66 101 TYR A N 1
ATOM 810 C CA . TYR A 1 101 ? 7.397 -16.790 -12.786 1.00 59.66 101 TYR A CA 1
ATOM 811 C C . TYR A 1 101 ? 7.648 -16.327 -14.232 1.00 59.66 101 TYR A C 1
ATOM 813 O O . TYR A 1 101 ? 8.228 -17.073 -15.022 1.00 59.66 101 TYR A O 1
ATOM 821 N N . TYR A 1 102 ? 7.281 -15.089 -14.584 1.00 57.88 102 TYR A N 1
ATOM 822 C CA . TYR A 1 102 ? 7.622 -14.504 -15.887 1.00 57.88 102 TYR A CA 1
ATOM 823 C C . TYR A 1 102 ? 9.138 -14.328 -16.065 1.00 57.88 102 TYR A C 1
ATOM 825 O O . TYR A 1 102 ? 9.649 -14.620 -17.142 1.00 57.88 102 TYR A O 1
ATOM 833 N N . TYR A 1 103 ? 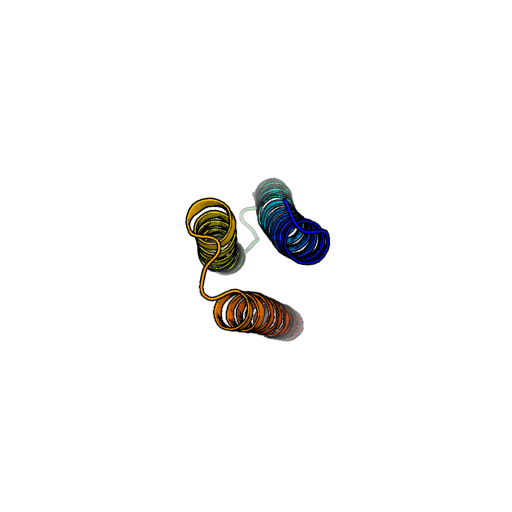9.869 -13.922 -15.022 1.00 56.97 103 TYR A N 1
ATOM 834 C CA . TYR A 1 103 ? 11.325 -13.731 -15.100 1.00 56.97 103 TYR A CA 1
ATOM 835 C C . TYR A 1 103 ? 12.142 -15.028 -15.131 1.00 56.97 103 TYR A C 1
ATOM 837 O O . TYR A 1 103 ? 13.282 -14.996 -15.571 1.00 56.97 103 TYR A O 1
ATOM 845 N N . THR A 1 104 ? 11.601 -16.161 -14.677 1.00 56.50 104 THR A N 1
ATOM 846 C CA . THR A 1 104 ? 12.330 -17.448 -14.690 1.00 56.50 104 THR A CA 1
ATOM 847 C C . THR A 1 104 ? 12.238 -18.199 -16.021 1.00 56.50 104 THR A C 1
ATOM 849 O O . THR A 1 104 ? 12.916 -19.210 -16.189 1.00 56.50 104 THR A O 1
ATOM 852 N N . ARG A 1 105 ? 11.393 -17.748 -16.957 1.00 51.00 105 ARG A N 1
ATOM 853 C CA . ARG A 1 105 ? 11.175 -18.390 -18.268 1.00 51.00 105 ARG A CA 1
ATOM 854 C C . ARG A 1 105 ? 11.824 -17.668 -19.454 1.00 51.00 105 ARG A C 1
ATOM 856 O O . ARG A 1 105 ? 11.706 -18.169 -20.571 1.00 51.00 105 ARG A O 1
ATOM 863 N N . ILE A 1 106 ? 12.445 -16.515 -19.221 1.00 47.28 106 ILE A N 1
ATOM 864 C CA . ILE A 1 106 ? 13.238 -15.761 -20.203 1.00 47.28 106 ILE A CA 1
ATOM 865 C C . ILE A 1 106 ? 14.707 -16.062 -19.920 1.00 47.28 106 ILE A C 1
ATOM 867 O O . ILE A 1 106 ? 15.449 -16.286 -20.898 1.00 47.28 106 ILE A O 1
#

Radius of gyration: 17.26 Å; chains: 1; bounding box: 40×28×49 Å

Foldseek 3Di:
DDPVLVVLLVVLVVLLVVLVVQLVVLVVVLVVCCVVVPDPVDDVVVNVVSVVLSVVSNVLSVVLNVLSVVCVVPVPDSVVNVVSSVVSVVVNVVVVVVVVVVVVVD

Secondary structure (DSSP, 8-state):
--HHHHHHHHHHHHHHHHHHHHHHHHHHHHHHHHHHT--TTS-HHHHHHHHHHHHHHHHHHHHHHHHHHHHHHH---HHHHHHHHHHHHHHHHHHHHHHHHHHT--